Protein AF-A0A957BPJ7-F1 (afdb_monomer_lite)

pLDDT: mean 78.03, std 13.87, range [43.34, 95.5]

Radius of gyration: 32.72 Å; chains: 1; bounding box: 69×34×89 Å

Secondary structure (DSSP, 8-state):
----HHHHHHHHHHHHHH-HHHH-HHHH-PPPPPP-PPPSS-HHHHHHHHHHHH-SS-----SS---HHHHHHHHHHHHHHHHTTSEEEEEEEEE--SS--EEEEEEPTTT-

Structure (mmCIF, N/CA/C/O backbone):
data_AF-A0A957BPJ7-F1
#
_entry.id   AF-A0A957BPJ7-F1
#
loop_
_atom_site.group_PDB
_atom_site.id
_atom_site.type_symbol
_atom_site.label_atom_id
_atom_site.label_alt_id
_atom_site.label_comp_id
_atom_site.label_asym_id
_atom_site.label_entity_id
_atom_site.label_seq_id
_atom_site.pdbx_PDB_ins_code
_atom_site.Cartn_x
_atom_site.Cartn_y
_atom_site.Cartn_z
_atom_site.occupancy
_atom_site.B_iso_or_equiv
_atom_site.auth_seq_id
_atom_site.auth_comp_id
_atom_site.auth_asym_id
_atom_site.auth_atom_id
_atom_site.pdbx_PDB_model_num
ATOM 1 N N . MET A 1 1 ? 51.482 23.066 -67.847 1.00 43.34 1 MET A N 1
ATOM 2 C CA . MET A 1 1 ? 52.087 22.911 -66.509 1.00 43.34 1 MET A CA 1
ATOM 3 C C . MET A 1 1 ? 51.287 21.853 -65.779 1.00 43.34 1 MET A C 1
ATOM 5 O O . MET A 1 1 ? 50.147 22.103 -65.417 1.00 43.34 1 MET A O 1
ATOM 9 N N . SER A 1 2 ? 51.842 20.646 -65.725 1.00 53.81 2 SER A N 1
ATOM 10 C CA . SER A 1 2 ? 51.313 19.471 -65.033 1.00 53.81 2 SER A CA 1
ATOM 11 C C . SER A 1 2 ? 51.340 19.725 -63.530 1.00 53.81 2 SER A C 1
ATOM 13 O O . SER A 1 2 ? 52.423 19.799 -62.950 1.00 53.81 2 SER A O 1
ATOM 15 N N . PHE A 1 3 ? 50.168 19.918 -62.927 1.00 51.47 3 PHE A N 1
ATOM 16 C CA . P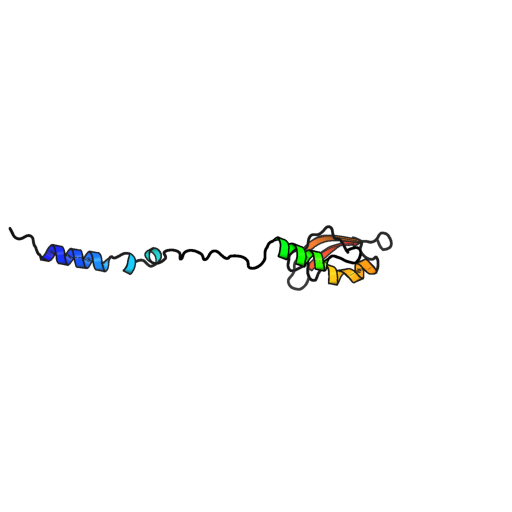HE A 1 3 ? 50.054 19.922 -61.475 1.00 51.47 3 PHE A CA 1
ATOM 17 C C . PHE A 1 3 ? 50.381 18.520 -60.954 1.00 51.47 3 PHE A C 1
ATOM 19 O O . PHE A 1 3 ? 50.047 17.508 -61.565 1.00 51.47 3 PHE A O 1
ATOM 26 N N . ASP A 1 4 ? 51.161 18.519 -59.887 1.00 56.78 4 ASP A N 1
ATOM 27 C CA . ASP A 1 4 ? 51.860 17.396 -59.294 1.00 56.78 4 ASP A CA 1
ATOM 28 C C . ASP A 1 4 ? 50.888 16.306 -58.810 1.00 56.78 4 ASP A C 1
ATOM 30 O O . ASP A 1 4 ? 50.250 16.439 -57.769 1.00 56.78 4 ASP A O 1
ATOM 34 N N . SER A 1 5 ? 50.797 15.213 -59.576 1.00 58.94 5 SER A N 1
ATOM 35 C CA . SER A 1 5 ? 50.012 14.005 -59.267 1.00 58.94 5 SER A CA 1
ATOM 36 C C . SER A 1 5 ? 50.341 13.398 -57.897 1.00 58.94 5 SER A C 1
ATOM 38 O O . SER A 1 5 ? 49.549 12.612 -57.384 1.00 58.94 5 SER A O 1
ATOM 40 N N . GLY A 1 6 ? 51.493 13.731 -57.303 1.00 58.12 6 GLY A N 1
ATOM 41 C CA . GLY A 1 6 ? 51.880 13.255 -55.977 1.00 58.12 6 GLY A CA 1
ATOM 42 C C . GLY A 1 6 ? 51.239 14.022 -54.815 1.00 58.12 6 GLY A C 1
ATOM 43 O O . GLY A 1 6 ? 51.289 13.539 -53.681 1.00 58.12 6 GLY A O 1
ATOM 44 N N . TYR A 1 7 ? 50.651 15.202 -55.054 1.00 58.06 7 TYR A N 1
ATOM 45 C CA . TYR A 1 7 ? 49.934 15.950 -54.013 1.00 58.06 7 TYR A CA 1
ATOM 46 C C . TYR A 1 7 ? 48.549 15.361 -53.753 1.00 58.06 7 TYR A C 1
ATOM 48 O O . TYR A 1 7 ? 48.215 15.140 -52.591 1.00 58.06 7 TYR A O 1
ATOM 56 N N . ASP A 1 8 ? 47.795 15.038 -54.803 1.00 62.06 8 ASP A N 1
ATOM 57 C CA . ASP A 1 8 ? 46.446 14.470 -54.672 1.00 62.06 8 ASP A CA 1
ATOM 58 C C . ASP A 1 8 ? 46.484 13.103 -53.973 1.00 62.06 8 ASP A C 1
ATOM 60 O O . ASP A 1 8 ? 45.778 12.887 -52.994 1.00 62.06 8 ASP A O 1
ATOM 64 N N . GLU A 1 9 ? 47.423 12.229 -54.348 1.00 64.56 9 GLU A N 1
ATOM 65 C CA . GLU A 1 9 ? 47.586 10.904 -53.728 1.00 64.56 9 GLU A CA 1
ATOM 66 C C . GLU A 1 9 ? 47.922 10.983 -52.225 1.00 64.56 9 GLU A C 1
ATOM 68 O O . GLU A 1 9 ? 47.482 10.164 -51.411 1.00 64.56 9 GLU A O 1
ATOM 73 N N . ARG A 1 10 ? 48.699 12.002 -51.829 1.00 67.25 10 ARG A N 1
ATOM 74 C CA . ARG A 1 10 ? 49.071 12.236 -50.428 1.00 67.25 10 ARG A CA 1
ATOM 75 C C . ARG A 1 10 ? 47.891 12.771 -49.617 1.00 67.25 10 ARG A C 1
ATOM 77 O O . ARG A 1 10 ? 47.775 12.426 -48.441 1.00 67.25 10 ARG A O 1
ATOM 84 N N . TYR A 1 11 ? 47.029 13.581 -50.229 1.00 70.62 11 TYR A N 1
ATOM 85 C CA . TYR A 1 11 ? 45.798 14.068 -49.609 1.00 70.62 11 TYR A CA 1
ATOM 86 C C . TYR A 1 11 ? 44.737 12.965 -49.506 1.00 70.62 11 TYR A C 1
ATOM 88 O O . TYR A 1 11 ? 44.162 12.802 -48.432 1.00 70.62 11 TYR A O 1
ATOM 96 N N . ASP A 1 12 ? 44.582 12.123 -50.527 1.00 75.94 12 ASP A N 1
ATOM 97 C CA . ASP A 1 12 ? 43.664 10.974 -50.517 1.00 75.94 12 ASP A CA 1
ATOM 98 C C . ASP A 1 12 ? 44.018 9.955 -49.421 1.00 75.94 12 ASP A C 1
ATOM 100 O O . ASP A 1 12 ? 43.158 9.449 -48.683 1.00 75.94 12 ASP A O 1
ATOM 104 N N . ALA A 1 13 ? 45.315 9.677 -49.257 1.00 76.88 13 ALA A N 1
ATOM 105 C CA . ALA A 1 13 ? 45.806 8.832 -48.173 1.00 76.88 13 ALA A CA 1
ATOM 106 C C . ALA A 1 13 ? 45.523 9.453 -46.794 1.00 76.88 13 ALA A C 1
ATOM 108 O O . ALA A 1 13 ? 45.187 8.737 -45.844 1.00 76.88 13 ALA A O 1
ATOM 109 N N . TYR A 1 14 ? 45.620 10.781 -46.683 1.00 77.88 14 TYR A N 1
ATOM 110 C CA . TYR A 1 14 ? 45.351 11.512 -45.447 1.00 77.88 14 TYR A CA 1
ATOM 111 C C . TYR A 1 14 ? 43.858 11.505 -45.092 1.00 77.88 14 TYR A C 1
ATOM 113 O O . TYR A 1 14 ? 43.505 11.205 -43.950 1.00 77.88 14 TYR A O 1
ATOM 121 N N . GLU A 1 15 ? 42.975 11.745 -46.063 1.00 78.25 15 GLU A N 1
ATOM 122 C CA . GLU A 1 15 ? 41.520 11.660 -45.883 1.00 78.25 15 GLU A CA 1
ATOM 123 C C . GLU A 1 15 ? 41.091 10.261 -45.434 1.00 78.25 15 GLU A C 1
ATOM 125 O O . GLU A 1 15 ? 40.293 10.107 -44.507 1.00 78.25 15 GLU A O 1
ATOM 130 N N . THR A 1 16 ? 41.685 9.222 -46.025 1.00 78.75 16 THR A N 1
ATOM 131 C CA . THR A 1 16 ? 41.375 7.834 -45.669 1.00 78.75 16 THR A CA 1
ATOM 132 C C . THR A 1 16 ? 41.849 7.473 -44.258 1.00 78.75 16 THR A C 1
ATOM 134 O O . THR A 1 16 ? 41.151 6.746 -43.542 1.00 78.75 16 THR A O 1
ATOM 137 N N . ALA A 1 17 ? 43.028 7.956 -43.853 1.00 78.06 17 ALA A N 1
ATOM 138 C CA . ALA A 1 17 ? 43.615 7.677 -42.542 1.00 78.06 17 ALA A CA 1
ATOM 139 C C . ALA A 1 17 ? 42.878 8.393 -41.400 1.00 78.06 17 ALA A C 1
ATOM 141 O O . ALA A 1 17 ? 42.765 7.841 -40.303 1.00 78.06 17 ALA A O 1
ATOM 142 N N . PHE A 1 18 ? 42.358 9.596 -41.659 1.00 77.12 18 PHE A N 1
ATOM 143 C CA . PHE A 1 18 ? 41.689 10.430 -40.661 1.00 77.12 18 PHE A CA 1
ATOM 144 C C . PHE A 1 18 ? 40.163 10.448 -40.770 1.00 77.12 18 PHE A C 1
A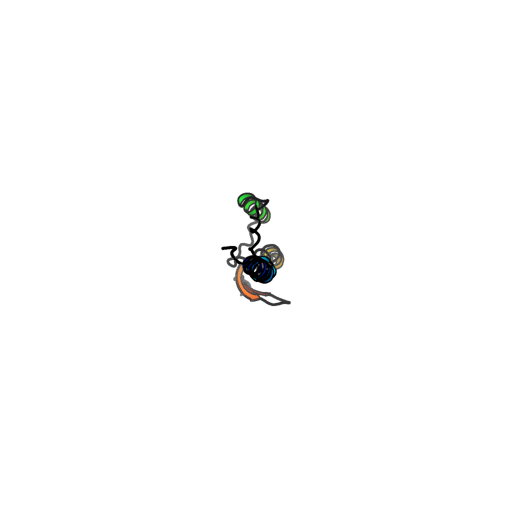TOM 146 O O . PHE A 1 18 ? 39.525 11.211 -40.047 1.00 77.12 18 PHE A O 1
ATOM 153 N N . ASP A 1 19 ? 39.570 9.567 -41.581 1.00 79.44 19 ASP A N 1
ATOM 154 C CA . ASP A 1 19 ? 38.122 9.361 -41.656 1.00 79.44 19 ASP A CA 1
ATOM 155 C C . ASP A 1 19 ? 37.524 9.188 -40.238 1.00 79.44 19 ASP A C 1
ATOM 157 O O . ASP A 1 19 ? 37.767 8.164 -39.577 1.00 79.44 19 ASP A O 1
ATOM 161 N N . PRO A 1 20 ? 36.722 10.157 -39.744 1.00 73.62 20 PRO A N 1
ATOM 162 C CA . PRO A 1 20 ? 36.135 10.112 -38.406 1.00 73.62 20 PRO A CA 1
ATOM 163 C C . PRO A 1 20 ? 35.250 8.882 -38.195 1.00 73.62 20 PRO A C 1
ATOM 165 O O . PRO A 1 20 ? 35.105 8.396 -37.073 1.00 73.62 20 PRO A O 1
ATOM 168 N N . MET A 1 21 ? 34.691 8.319 -39.272 1.00 69.56 21 MET A N 1
ATOM 169 C CA . MET A 1 21 ? 33.907 7.091 -39.213 1.00 69.56 21 MET A CA 1
ATOM 170 C C . MET A 1 21 ? 34.780 5.866 -38.895 1.00 69.56 21 MET A C 1
ATOM 172 O O . MET A 1 21 ? 34.276 4.895 -38.325 1.00 69.56 21 MET A O 1
ATOM 176 N N . LYS A 1 22 ? 36.087 5.903 -39.194 1.00 71.00 22 LYS A N 1
ATOM 177 C CA . LYS A 1 22 ? 37.066 4.835 -38.924 1.00 71.00 22 LYS A CA 1
ATOM 178 C C . LYS A 1 22 ? 37.938 5.088 -37.694 1.00 71.00 22 LYS A C 1
ATOM 180 O O . LYS A 1 22 ? 38.388 4.116 -37.095 1.00 71.00 22 LYS A O 1
ATOM 185 N N . THR A 1 23 ? 38.140 6.320 -37.258 1.00 71.50 23 THR A N 1
ATOM 186 C CA . THR A 1 23 ? 39.038 6.612 -36.126 1.00 71.50 23 THR A CA 1
ATOM 187 C C . THR A 1 23 ? 38.289 6.890 -34.825 1.00 71.50 23 THR A C 1
ATOM 189 O O . THR A 1 23 ? 38.740 6.473 -33.757 1.00 71.50 23 THR A O 1
ATOM 192 N N . ASP A 1 24 ? 37.104 7.503 -34.893 1.00 75.06 24 ASP A N 1
ATOM 193 C CA . ASP A 1 24 ? 36.381 7.946 -33.707 1.00 75.06 24 ASP A CA 1
ATOM 194 C C . ASP A 1 24 ? 35.238 6.993 -33.312 1.00 75.06 24 ASP A C 1
ATOM 196 O O . ASP A 1 24 ? 34.224 6.807 -33.995 1.00 75.06 24 ASP A O 1
ATOM 200 N N . ARG A 1 25 ? 35.381 6.391 -32.126 1.00 68.38 25 ARG A N 1
ATOM 201 C CA . ARG A 1 25 ? 34.349 5.548 -31.510 1.00 68.38 25 ARG A CA 1
ATOM 202 C C . ARG A 1 25 ? 33.074 6.349 -31.217 1.00 68.38 25 ARG A C 1
ATOM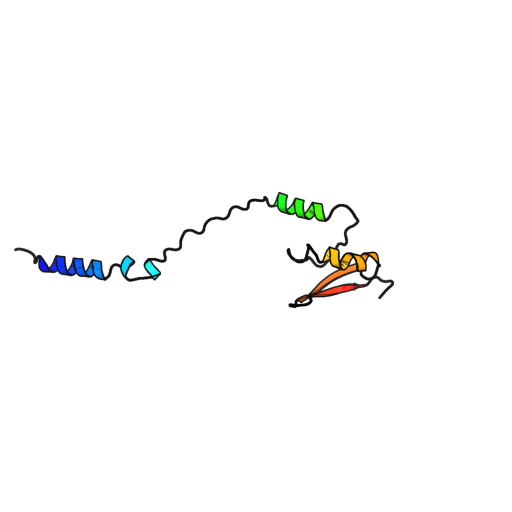 204 O O . ARG A 1 25 ? 31.994 5.757 -31.243 1.00 68.38 25 ARG A O 1
ATOM 211 N N . GLN A 1 26 ? 33.165 7.645 -30.914 1.00 69.62 26 GLN A N 1
ATOM 212 C CA . GLN A 1 26 ? 32.002 8.493 -30.643 1.00 69.62 26 GLN A CA 1
ATOM 213 C C . GLN A 1 26 ? 31.232 8.827 -31.926 1.00 69.62 26 GLN A C 1
ATOM 215 O O . GLN A 1 26 ? 30.011 8.668 -31.931 1.00 69.62 26 GLN A O 1
ATOM 220 N N . ALA A 1 27 ? 31.917 9.145 -33.030 1.00 67.75 27 ALA A N 1
ATOM 221 C CA . ALA A 1 27 ? 31.306 9.337 -34.351 1.00 67.75 27 ALA A CA 1
ATOM 222 C C . ALA A 1 27 ? 30.491 8.117 -34.826 1.00 67.75 27 ALA A C 1
ATOM 224 O O . ALA A 1 27 ? 29.407 8.262 -35.400 1.00 67.75 27 ALA A O 1
ATOM 225 N N . ARG A 1 28 ? 30.953 6.894 -34.520 1.00 69.88 28 ARG A N 1
ATOM 226 C CA . ARG A 1 28 ? 30.207 5.648 -34.799 1.00 69.88 28 ARG A CA 1
ATOM 227 C C . ARG A 1 28 ? 29.021 5.417 -33.867 1.00 69.88 28 ARG A C 1
ATOM 229 O O . ARG A 1 28 ? 28.101 4.672 -34.204 1.00 69.88 28 ARG A O 1
ATOM 236 N N . ARG A 1 29 ? 29.003 6.039 -32.687 1.00 69.69 29 ARG A N 1
ATOM 237 C CA . ARG A 1 29 ? 27.888 5.954 -31.734 1.00 69.69 29 ARG A CA 1
ATOM 238 C C . ARG A 1 29 ? 26.798 6.960 -32.100 1.00 69.69 29 ARG A C 1
ATOM 240 O O . ARG A 1 29 ? 26.334 7.719 -31.253 1.00 69.69 29 ARG A O 1
ATOM 247 N N . LYS A 1 30 ? 26.291 6.910 -33.336 1.00 65.88 30 LYS A N 1
ATOM 248 C CA . LYS A 1 30 ? 24.954 7.457 -33.596 1.00 65.88 30 LYS A CA 1
ATOM 249 C C . LYS A 1 30 ? 23.971 6.640 -32.762 1.00 65.88 30 LYS A C 1
ATOM 251 O O . LYS A 1 30 ? 23.876 5.420 -32.904 1.00 65.88 30 LYS A O 1
ATOM 256 N N . ARG A 1 31 ? 23.300 7.303 -31.814 1.00 63.41 31 ARG A N 1
ATOM 257 C CA . ARG A 1 31 ? 22.277 6.683 -30.963 1.00 63.41 31 ARG A CA 1
ATOM 258 C C . ARG A 1 31 ? 21.273 5.979 -31.871 1.00 63.41 31 ARG A C 1
ATOM 260 O O . ARG A 1 31 ? 20.609 6.637 -32.668 1.00 63.41 31 ARG A O 1
ATOM 267 N N . LYS A 1 32 ? 21.166 4.650 -31.752 1.00 68.75 32 LYS A N 1
ATOM 268 C CA . LYS A 1 32 ? 20.087 3.902 -32.404 1.00 68.75 32 LYS A CA 1
ATOM 269 C C . LYS A 1 32 ? 18.759 4.560 -32.005 1.00 68.75 32 LYS A C 1
ATOM 271 O O . LYS A 1 32 ? 18.599 4.874 -30.818 1.00 68.75 32 LYS A O 1
ATOM 276 N N . PRO A 1 33 ? 17.835 4.800 -32.948 1.00 73.75 33 PRO A N 1
ATOM 277 C CA . PRO A 1 33 ? 16.523 5.325 -32.603 1.00 73.75 33 PRO A CA 1
ATOM 278 C C . PRO A 1 33 ? 15.898 4.402 -31.553 1.00 73.75 33 PRO A C 1
ATOM 280 O O . PRO A 1 33 ? 15.883 3.180 -31.715 1.00 73.75 33 PRO A O 1
ATOM 283 N N . ARG A 1 34 ? 15.465 4.977 -30.425 1.00 73.19 34 ARG A N 1
ATOM 284 C CA . ARG A 1 34 ? 14.839 4.196 -29.352 1.00 73.19 34 ARG A CA 1
ATOM 285 C C . ARG A 1 34 ? 13.553 3.601 -29.916 1.00 73.19 34 ARG A C 1
ATOM 287 O O . ARG A 1 34 ? 12.715 4.339 -30.432 1.00 73.19 34 ARG A O 1
ATOM 294 N N . VAL A 1 35 ? 13.410 2.282 -29.817 1.00 80.50 35 VAL A N 1
ATOM 295 C CA . VAL A 1 35 ? 12.165 1.596 -30.172 1.00 80.50 35 VAL A CA 1
ATOM 296 C C . VAL A 1 35 ? 11.061 2.172 -29.289 1.00 80.50 35 VAL A C 1
ATOM 298 O O . VAL A 1 35 ? 11.166 2.145 -28.062 1.00 80.50 35 VAL A O 1
ATOM 301 N N . LYS A 1 36 ? 10.028 2.747 -29.909 1.00 80.25 36 LYS A N 1
ATOM 302 C CA . LYS A 1 36 ? 8.848 3.229 -29.191 1.00 80.25 36 LYS A CA 1
ATOM 303 C C . LYS A 1 36 ? 8.060 2.002 -28.736 1.00 80.25 36 LYS A C 1
ATOM 305 O O . LYS A 1 36 ? 7.459 1.322 -29.560 1.00 80.25 36 LYS A O 1
ATOM 310 N N . HIS A 1 37 ? 8.114 1.695 -27.444 1.00 81.44 37 HIS A N 1
ATOM 311 C CA . HIS A 1 37 ? 7.303 0.632 -26.862 1.00 81.44 37 HIS A CA 1
ATOM 312 C C . HIS A 1 37 ? 5.827 1.028 -26.937 1.00 81.44 37 HIS A C 1
ATOM 314 O O . HIS A 1 37 ? 5.451 2.081 -26.421 1.00 81.44 37 HIS A O 1
ATOM 320 N N . GLN A 1 38 ? 5.006 0.186 -27.562 1.00 81.56 38 GLN A N 1
ATOM 321 C CA . GLN A 1 38 ? 3.556 0.299 -27.472 1.00 81.56 38 GLN A CA 1
ATOM 322 C C . GLN A 1 38 ? 3.048 -0.692 -26.419 1.00 81.56 38 GLN A C 1
ATOM 324 O O . GLN A 1 38 ? 3.327 -1.889 -26.536 1.00 81.56 38 GLN A O 1
ATOM 329 N N . PRO A 1 39 ? 2.366 -0.219 -25.362 1.00 78.94 39 PRO A N 1
ATOM 330 C CA . PRO A 1 39 ? 1.828 -1.098 -24.335 1.00 78.94 39 PRO A CA 1
ATOM 331 C C . PRO A 1 39 ? 0.750 -2.016 -24.922 1.00 78.94 39 PRO A C 1
ATOM 333 O O . PRO A 1 39 ? -0.082 -1.588 -25.714 1.00 78.94 39 PRO A O 1
ATOM 336 N N . LYS A 1 40 ? 0.772 -3.292 -24.519 1.00 80.94 40 LYS A N 1
ATOM 337 C CA . LYS A 1 40 ? -0.186 -4.314 -24.981 1.00 80.94 40 LYS A CA 1
ATOM 338 C C . LYS A 1 40 ? -1.568 -4.202 -2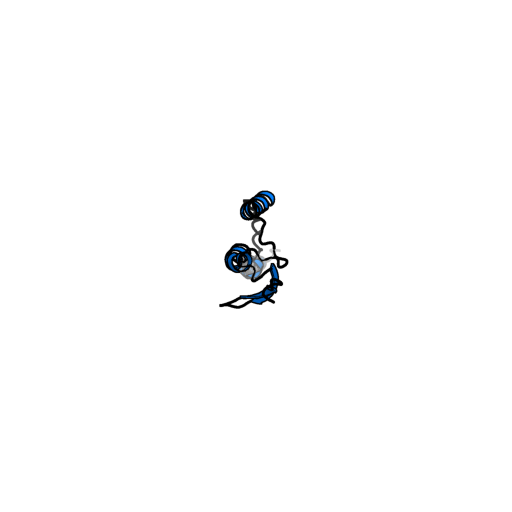4.331 1.00 80.94 40 LYS A C 1
ATOM 340 O O . LYS A 1 40 ? -2.510 -4.791 -24.841 1.00 80.94 40 LYS A O 1
ATOM 345 N N . LYS A 1 41 ? -1.664 -3.512 -23.192 1.00 80.75 41 LYS A N 1
ATOM 346 C CA . LYS A 1 41 ? -2.903 -3.313 -22.433 1.00 80.75 41 LYS A CA 1
ATOM 347 C C . LYS A 1 41 ? -3.253 -1.834 -22.431 1.00 80.75 41 LYS A C 1
ATOM 349 O O . LYS A 1 41 ? -2.357 -1.001 -22.259 1.00 80.75 41 LYS A O 1
ATOM 354 N N . SER A 1 42 ? -4.531 -1.524 -22.624 1.00 82.88 42 SER A N 1
ATOM 355 C CA . SER A 1 42 ? -5.025 -0.161 -22.441 1.00 82.88 42 SER A CA 1
ATOM 356 C C . SER A 1 42 ? -5.004 0.207 -20.955 1.00 82.88 42 SER A C 1
ATOM 358 O O . SER A 1 42 ? -5.010 -0.660 -20.080 1.00 82.88 42 SER A O 1
ATOM 360 N N . HIS A 1 43 ? -4.965 1.505 -20.663 1.00 72.69 43 HIS A N 1
ATOM 361 C CA . HIS A 1 43 ? -5.050 2.005 -19.291 1.00 72.69 43 HIS A CA 1
ATOM 362 C C . HIS A 1 43 ? -6.347 1.543 -18.602 1.00 72.69 43 HIS A C 1
ATOM 364 O O . HIS A 1 43 ? -6.321 1.143 -17.446 1.00 72.69 43 HIS A O 1
ATOM 370 N N . GLU A 1 44 ? -7.455 1.509 -19.343 1.00 74.50 44 GLU A N 1
ATOM 371 C CA . GLU A 1 44 ? -8.755 1.005 -18.880 1.00 74.50 44 GLU A CA 1
ATOM 372 C C . GLU A 1 44 ? -8.698 -0.470 -18.488 1.00 74.50 44 GLU A C 1
ATOM 374 O O . GLU A 1 44 ? -9.085 -0.809 -17.378 1.00 74.50 44 GLU A O 1
ATOM 379 N N . GLN A 1 45 ? -8.092 -1.327 -19.315 1.00 75.38 45 GLN A N 1
ATOM 380 C CA . GLN A 1 45 ? -7.915 -2.743 -18.975 1.00 75.38 45 GLN A CA 1
ATOM 381 C C . GLN A 1 45 ? -7.048 -2.941 -17.728 1.00 75.38 45 GLN A C 1
ATOM 383 O O . GLN A 1 45 ? -7.222 -3.915 -17.002 1.00 75.38 45 GLN A O 1
ATOM 388 N N . ILE A 1 46 ? -6.081 -2.055 -17.474 1.00 72.25 46 ILE A N 1
ATOM 389 C CA . ILE A 1 46 ? -5.277 -2.106 -16.247 1.00 72.25 46 ILE A CA 1
ATOM 390 C C . ILE A 1 46 ? -6.149 -1.745 -15.039 1.00 72.25 46 ILE A C 1
ATOM 392 O O . ILE A 1 46 ? -6.098 -2.455 -14.041 1.00 72.25 46 ILE A O 1
ATOM 396 N N . MET A 1 47 ? -6.975 -0.703 -15.150 1.00 67.50 47 MET A N 1
ATOM 397 C CA . MET A 1 47 ? -7.895 -0.289 -14.087 1.00 67.50 47 MET A CA 1
ATOM 398 C C . MET A 1 47 ? -8.970 -1.344 -13.799 1.00 67.50 47 MET A C 1
ATOM 400 O O . MET A 1 47 ? -9.222 -1.628 -12.636 1.00 67.50 47 MET A O 1
ATOM 404 N N . GLU A 1 48 ? -9.551 -1.975 -14.821 1.00 69.31 48 GLU A N 1
ATOM 405 C CA . GLU A 1 48 ? -10.542 -3.050 -14.656 1.00 69.31 48 GLU A CA 1
ATOM 406 C C . GLU A 1 48 ? -9.958 -4.264 -13.923 1.00 69.31 48 GLU A C 1
ATOM 408 O O . GLU A 1 48 ? -10.568 -4.766 -12.987 1.00 69.31 48 GLU A O 1
ATOM 413 N N . ASN A 1 49 ? -8.735 -4.689 -14.268 1.00 62.25 49 ASN A N 1
ATOM 414 C CA . ASN A 1 49 ? -8.072 -5.790 -13.556 1.00 62.25 49 ASN A CA 1
ATOM 415 C C . ASN A 1 49 ? -7.791 -5.456 -12.079 1.00 62.25 49 ASN A C 1
ATOM 417 O O . ASN A 1 49 ? -7.754 -6.359 -11.251 1.00 62.25 49 ASN A O 1
ATOM 421 N N . ILE A 1 50 ? -7.568 -4.181 -11.751 1.00 60.88 50 ILE A N 1
ATOM 422 C CA . ILE A 1 50 ? -7.379 -3.722 -10.368 1.00 60.88 50 ILE A CA 1
ATOM 423 C C . ILE A 1 50 ? -8.736 -3.656 -9.649 1.00 60.88 50 ILE A C 1
ATOM 425 O O . ILE A 1 50 ? -8.855 -4.099 -8.509 1.00 60.88 50 ILE A O 1
ATOM 429 N N . ALA A 1 51 ? -9.787 -3.184 -10.320 1.00 57.47 51 ALA A N 1
ATOM 430 C CA . ALA A 1 51 ? -11.131 -3.083 -9.757 1.00 57.47 51 ALA A CA 1
ATOM 431 C C . ALA A 1 51 ? -11.762 -4.457 -9.461 1.00 57.47 51 ALA A C 1
ATOM 433 O O . ALA A 1 51 ? -12.364 -4.630 -8.403 1.00 57.47 51 ALA A O 1
ATOM 434 N N . 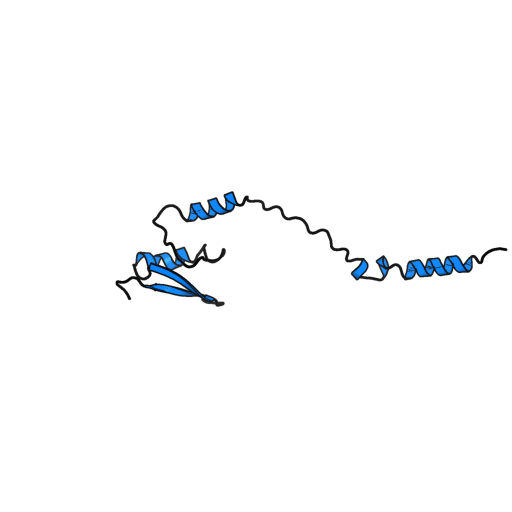ASP A 1 52 ? -11.564 -5.453 -10.330 1.00 54.53 52 ASP A N 1
ATOM 435 C CA . ASP A 1 52 ? -12.078 -6.817 -10.119 1.00 54.53 52 ASP A CA 1
ATOM 436 C C . ASP A 1 52 ? -11.458 -7.501 -8.891 1.00 54.53 52 ASP A C 1
ATOM 438 O O . ASP A 1 52 ? -12.090 -8.347 -8.263 1.00 54.53 52 ASP A O 1
ATOM 442 N N . THR A 1 53 ? -10.243 -7.115 -8.485 1.00 54.47 53 THR A N 1
ATOM 443 C CA . THR A 1 53 ? -9.657 -7.612 -7.226 1.00 54.47 53 THR A CA 1
ATOM 444 C C . THR A 1 53 ? -10.272 -6.992 -5.968 1.00 54.47 53 THR A C 1
ATOM 446 O O . THR A 1 53 ? -10.126 -7.556 -4.887 1.00 54.47 53 THR A O 1
ATOM 449 N N . GLN A 1 54 ? -10.968 -5.859 -6.094 1.00 53.31 54 GLN A N 1
ATOM 450 C CA . GLN A 1 54 ? -11.481 -5.057 -4.976 1.00 53.31 54 GLN A CA 1
ATOM 451 C C . GLN A 1 54 ? -12.990 -5.246 -4.725 1.00 53.31 54 GLN A C 1
ATOM 453 O O . GLN A 1 54 ? -13.496 -4.876 -3.667 1.00 53.31 54 GLN A O 1
ATOM 458 N N . GLY A 1 55 ? -13.743 -5.804 -5.675 1.00 43.94 55 GLY A N 1
ATOM 459 C CA . GLY A 1 55 ? -15.205 -5.820 -5.616 1.00 43.94 55 GLY A CA 1
ATOM 460 C C . GLY A 1 55 ? -15.810 -7.135 -5.131 1.00 43.94 55 GLY A C 1
ATOM 461 O O . GLY A 1 55 ? -16.131 -7.964 -5.972 1.00 43.94 55 GLY A O 1
ATOM 462 N N . LEU A 1 56 ? -16.056 -7.295 -3.819 1.00 44.66 56 LEU A N 1
ATOM 463 C CA . LEU A 1 56 ? -17.323 -7.897 -3.336 1.00 44.66 56 LEU A CA 1
ATOM 464 C C . LEU A 1 56 ? -17.580 -7.842 -1.817 1.00 44.66 56 LEU A C 1
ATOM 466 O O . LEU A 1 56 ? -18.688 -8.157 -1.391 1.00 44.66 56 LEU A O 1
ATOM 470 N N . GLU A 1 57 ? -16.622 -7.460 -0.979 1.00 48.03 57 GLU A N 1
ATOM 471 C CA . GLU A 1 57 ? -16.796 -7.505 0.478 1.00 48.03 57 GLU A CA 1
ATOM 472 C C . GLU A 1 57 ? -16.230 -6.217 1.059 1.00 48.03 57 GLU A C 1
ATOM 474 O O . GLU A 1 57 ? -15.066 -5.939 0.793 1.00 48.03 57 GLU A O 1
ATOM 479 N N . GLY A 1 58 ? -17.064 -5.423 1.751 1.00 55.72 58 GLY A N 1
ATOM 480 C CA . GLY A 1 58 ? -16.773 -4.060 2.230 1.00 55.72 58 GLY A CA 1
ATOM 481 C C . GLY A 1 58 ? -15.291 -3.847 2.523 1.00 55.72 58 GLY A C 1
ATOM 482 O O . GLY A 1 58 ? -14.801 -4.293 3.559 1.00 55.72 58 GLY A O 1
ATOM 483 N N . GLY A 1 59 ? -14.596 -3.277 1.534 1.00 66.38 59 GLY A N 1
ATOM 484 C CA . GLY A 1 59 ? -13.157 -3.430 1.376 1.00 66.38 59 GLY A CA 1
ATOM 485 C C . GLY A 1 59 ? -12.410 -2.974 2.615 1.00 66.38 59 GLY A C 1
ATOM 486 O O . GLY A 1 59 ? -12.788 -1.993 3.255 1.00 66.38 59 GLY A O 1
ATOM 487 N N . PHE A 1 60 ? -11.330 -3.677 2.950 1.00 78.50 60 PHE A N 1
ATOM 488 C CA . PHE A 1 60 ? -10.348 -3.164 3.896 1.00 78.50 60 PHE A CA 1
ATOM 489 C C . PHE A 1 60 ? -9.629 -1.978 3.235 1.00 78.50 60 PHE A C 1
ATOM 491 O O . PHE A 1 60 ? -8.549 -2.121 2.664 1.00 78.50 60 PHE A O 1
ATOM 498 N N . GLU A 1 61 ? -10.299 -0.828 3.230 1.00 83.38 61 GLU A N 1
ATOM 499 C CA . GLU A 1 61 ? -9.812 0.416 2.654 1.00 83.38 61 GLU A CA 1
ATOM 500 C C . GLU A 1 61 ? -8.809 1.049 3.611 1.00 83.38 61 GLU A C 1
ATOM 502 O O . GLU A 1 61 ? -9.102 1.274 4.786 1.00 83.38 61 GLU A O 1
ATOM 507 N N . THR A 1 62 ? -7.612 1.335 3.100 1.00 88.44 62 THR A N 1
ATOM 508 C CA . THR A 1 62 ? -6.539 1.934 3.890 1.00 88.44 62 THR A CA 1
ATOM 509 C C . THR A 1 62 ? -6.165 3.319 3.377 1.00 88.44 62 THR A C 1
ATOM 511 O O . THR A 1 62 ? -6.053 3.523 2.169 1.00 88.44 62 THR A O 1
ATOM 514 N N . THR A 1 63 ? -5.880 4.260 4.281 1.00 92.69 63 THR A N 1
ATOM 515 C CA . THR A 1 63 ? -5.389 5.611 3.948 1.00 92.69 63 THR A CA 1
ATOM 516 C C . THR A 1 63 ? -4.041 5.560 3.224 1.00 92.69 63 THR A C 1
ATOM 518 O O . THR A 1 63 ? -3.753 6.363 2.333 1.00 92.69 63 THR A O 1
ATOM 521 N N . TYR A 1 64 ? -3.179 4.620 3.607 1.00 91.81 64 TYR A N 1
ATOM 522 C CA . TYR A 1 64 ? -1.927 4.368 2.915 1.00 91.81 64 TYR A CA 1
ATOM 523 C C . TYR A 1 64 ? -2.200 3.754 1.542 1.00 91.81 64 TYR A C 1
ATOM 525 O O . TYR A 1 64 ? -2.812 2.694 1.450 1.00 91.81 64 TYR A O 1
ATOM 533 N N . VAL A 1 65 ? -1.683 4.389 0.488 1.00 89.69 65 VAL A N 1
ATOM 534 C CA . VAL A 1 65 ? -1.746 3.862 -0.879 1.00 89.69 65 VAL A CA 1
ATOM 535 C C . VAL A 1 65 ? -0.512 2.988 -1.133 1.00 89.69 65 VAL A C 1
ATOM 537 O O . VAL A 1 65 ? 0.601 3.525 -1.232 1.00 89.69 65 VAL A O 1
ATOM 540 N N . PRO A 1 66 ? -0.665 1.654 -1.217 1.00 86.38 66 PRO A N 1
ATOM 541 C CA . PRO A 1 66 ? 0.450 0.762 -1.487 1.00 86.38 66 PRO A CA 1
ATOM 542 C C . PRO A 1 66 ? 0.976 0.933 -2.917 1.00 86.38 66 PRO A C 1
ATOM 544 O O . PRO A 1 66 ? 0.260 1.307 -3.842 1.00 86.38 66 PRO A O 1
ATOM 547 N N . GLY A 1 67 ? 2.264 0.647 -3.109 1.00 85.94 67 GLY A N 1
ATOM 548 C CA . GLY A 1 67 ? 2.842 0.559 -4.451 1.00 85.94 67 GLY A CA 1
ATOM 549 C C . GLY A 1 67 ? 2.421 -0.724 -5.178 1.00 85.94 67 GLY A C 1
ATOM 550 O O . GLY A 1 67 ? 1.959 -1.671 -4.549 1.00 85.94 67 GLY A O 1
ATOM 551 N N . LEU A 1 68 ? 2.699 -0.801 -6.484 1.00 80.19 68 LEU A N 1
ATOM 552 C CA . LEU A 1 68 ? 2.299 -1.911 -7.372 1.00 80.19 68 LEU A CA 1
ATOM 553 C C . LEU A 1 68 ? 2.601 -3.317 -6.817 1.00 80.19 68 LEU A C 1
ATOM 555 O O . LEU A 1 68 ? 1.814 -4.243 -6.968 1.00 80.19 68 LEU A O 1
ATOM 559 N N . PHE A 1 69 ? 3.769 -3.488 -6.193 1.00 82.00 69 PHE A N 1
ATOM 560 C CA . PHE A 1 69 ? 4.182 -4.776 -5.631 1.00 82.00 69 PHE A CA 1
ATOM 561 C C . PHE A 1 69 ? 3.657 -5.013 -4.218 1.00 82.00 69 PHE A C 1
ATOM 563 O O . PHE A 1 69 ? 3.680 -6.150 -3.772 1.00 82.00 69 PHE A O 1
ATOM 570 N N . GLU A 1 70 ? 3.251 -3.965 -3.500 1.00 85.75 70 GLU A N 1
ATOM 571 C CA . GLU A 1 70 ? 2.703 -4.071 -2.146 1.00 85.75 70 GLU A CA 1
ATOM 572 C C . GLU A 1 70 ? 1.204 -4.341 -2.174 1.00 85.75 70 GLU A C 1
ATOM 574 O O . GLU A 1 70 ? 0.732 -5.160 -1.397 1.00 85.75 70 GLU A O 1
ATOM 579 N N . GLU A 1 71 ? 0.470 -3.729 -3.102 1.00 82.38 71 GLU A N 1
ATOM 580 C CA . GLU A 1 71 ? -0.987 -3.844 -3.204 1.00 82.38 71 GLU A CA 1
ATOM 581 C C . GLU A 1 71 ? -1.453 -5.305 -3.274 1.00 82.38 71 GLU A C 1
ATOM 583 O O . GLU A 1 71 ? -2.380 -5.698 -2.570 1.00 82.38 71 GLU A O 1
ATOM 588 N N . GLY A 1 72 ? -0.731 -6.139 -4.030 1.00 78.56 72 GLY A N 1
ATOM 589 C CA . GLY A 1 72 ? -1.079 -7.547 -4.218 1.00 78.56 72 GLY A CA 1
ATOM 590 C C . GLY A 1 72 ? -0.949 -8.435 -2.975 1.00 78.56 72 GLY A C 1
ATOM 591 O O . GLY A 1 72 ? -1.559 -9.499 -2.949 1.00 78.56 72 GLY A O 1
ATOM 592 N N . TRP A 1 73 ? -0.177 -8.047 -1.952 1.00 86.62 73 TRP A N 1
ATOM 593 C CA . TRP A 1 73 ? -0.001 -8.872 -0.744 1.00 86.62 73 TRP A CA 1
ATOM 594 C C . TRP A 1 73 ? -0.341 -8.152 0.559 1.00 86.62 73 TRP A C 1
ATOM 596 O O . TRP A 1 73 ? -0.762 -8.815 1.508 1.00 86.62 73 TRP A O 1
ATOM 606 N N . LEU A 1 74 ? -0.194 -6.827 0.628 1.00 89.50 74 LEU A N 1
ATOM 607 C CA . LEU A 1 74 ? -0.314 -6.050 1.861 1.00 89.50 74 LEU A CA 1
ATOM 608 C C . LEU A 1 74 ? -1.705 -6.191 2.477 1.00 89.50 74 LEU A C 1
ATOM 610 O O . LEU A 1 74 ? -1.819 -6.599 3.632 1.00 89.50 74 LEU A O 1
ATOM 614 N N . LEU A 1 75 ? -2.755 -5.921 1.695 1.00 87.31 75 LEU A N 1
ATOM 615 C CA . LEU A 1 75 ? -4.136 -6.009 2.174 1.00 87.31 75 LEU A CA 1
ATOM 616 C C . LEU A 1 75 ? -4.487 -7.444 2.576 1.00 87.31 75 LEU A C 1
ATOM 618 O O . LEU A 1 75 ? -5.028 -7.657 3.656 1.00 87.31 75 LEU A O 1
ATOM 622 N N . SER A 1 76 ? -4.089 -8.438 1.772 1.00 87.81 76 SER A N 1
ATOM 623 C CA . SER A 1 76 ? -4.329 -9.855 2.087 1.00 87.81 76 SER A CA 1
ATOM 624 C C . SER A 1 76 ? -3.638 -10.307 3.380 1.00 87.81 76 SER A C 1
ATOM 626 O O . SER A 1 76 ? -4.215 -11.058 4.161 1.00 87.81 76 SER A O 1
ATOM 628 N N . SER A 1 77 ? -2.426 -9.808 3.641 1.00 90.56 77 SER A N 1
ATOM 629 C CA . SER A 1 77 ? -1.638 -10.165 4.826 1.00 90.56 77 SER A CA 1
ATOM 630 C C . SER A 1 77 ? -2.159 -9.483 6.087 1.00 90.56 77 SER A C 1
ATOM 632 O O . SER A 1 77 ? -2.003 -10.015 7.184 1.00 90.56 77 SER A O 1
ATOM 634 N N . LEU A 1 78 ? -2.760 -8.299 5.939 1.00 91.31 78 LEU A N 1
ATOM 635 C CA . LEU A 1 78 ? -3.286 -7.516 7.053 1.00 91.31 78 LEU A CA 1
ATOM 636 C C . LEU A 1 78 ? -4.766 -7.781 7.351 1.00 91.31 78 LEU A C 1
ATOM 638 O O . LEU A 1 78 ? -5.243 -7.410 8.424 1.00 91.31 78 LEU A O 1
ATOM 642 N N . ARG A 1 79 ? -5.475 -8.461 6.443 1.00 89.44 79 ARG A N 1
ATOM 643 C CA . ARG A 1 79 ? -6.917 -8.707 6.539 1.00 89.44 79 ARG A CA 1
ATOM 644 C C . ARG A 1 79 ? -7.323 -9.390 7.844 1.00 89.44 79 ARG A C 1
ATOM 646 O O . ARG A 1 79 ? -8.273 -8.958 8.479 1.00 89.44 79 ARG A O 1
ATOM 653 N N . SER A 1 80 ? -6.553 -10.373 8.308 1.00 91.50 80 SER A N 1
ATOM 654 C CA . SER A 1 80 ? -6.846 -11.080 9.562 1.00 91.50 80 SER A CA 1
ATOM 655 C C . SER A 1 80 ? -6.835 -10.169 10.795 1.00 91.50 80 SER A C 1
ATOM 657 O O . SER A 1 80 ? -7.613 -10.396 11.719 1.00 91.50 80 SER A O 1
ATOM 659 N N . PHE A 1 81 ? -5.997 -9.127 10.821 1.00 92.06 81 PHE A N 1
ATOM 660 C CA . PHE A 1 81 ? -5.977 -8.149 11.914 1.00 92.06 81 PHE A CA 1
ATOM 661 C C . PHE A 1 81 ? -7.180 -7.203 11.855 1.00 92.06 81 PHE A C 1
ATOM 663 O O . PHE A 1 81 ? -7.674 -6.782 12.901 1.00 92.06 81 PHE A O 1
ATOM 670 N N . TYR A 1 82 ? -7.647 -6.877 10.649 1.00 89.69 82 TYR A N 1
ATOM 671 C CA . TYR A 1 82 ? -8.863 -6.093 10.448 1.00 89.69 82 TYR A CA 1
ATOM 672 C C . TYR A 1 82 ? -10.107 -6.883 10.871 1.00 89.69 82 TYR A C 1
ATOM 674 O O . TYR A 1 82 ? -10.895 -6.399 11.678 1.00 89.69 82 TYR A O 1
ATOM 682 N N . ASP A 1 83 ? -10.228 -8.136 10.425 1.00 90.31 83 ASP A N 1
ATOM 683 C CA . ASP A 1 83 ? -11.368 -9.005 10.748 1.00 90.31 83 ASP A CA 1
ATOM 684 C C . ASP A 1 83 ? -11.466 -9.296 12.260 1.00 90.31 83 ASP A C 1
ATOM 686 O O . ASP A 1 83 ? -12.555 -9.456 12.807 1.00 90.31 83 ASP A O 1
ATOM 690 N N . GLN A 1 84 ? -10.327 -9.325 12.962 1.00 91.88 84 GLN A N 1
ATOM 691 C CA . GLN A 1 84 ? -10.258 -9.457 14.424 1.00 91.88 84 GLN A CA 1
ATOM 692 C C . GLN A 1 84 ? -10.486 -8.135 15.177 1.00 91.88 84 GLN A C 1
ATOM 694 O O . GLN A 1 84 ? -10.347 -8.107 16.400 1.00 91.88 84 GLN A O 1
ATOM 699 N N . ALA A 1 85 ? -10.802 -7.040 14.477 1.00 90.31 85 ALA A N 1
ATOM 700 C CA . ALA A 1 85 ? -10.945 -5.700 15.044 1.00 90.31 85 ALA A CA 1
ATOM 701 C C . ALA A 1 85 ? -9.722 -5.270 15.881 1.00 90.31 85 ALA A C 1
ATOM 703 O O . ALA A 1 85 ? -9.848 -4.661 16.941 1.00 90.31 85 ALA A O 1
ATOM 704 N N . LEU A 1 86 ? -8.510 -5.600 15.424 1.00 91.50 86 LEU A N 1
ATOM 705 C CA . LEU A 1 86 ? -7.265 -5.140 16.051 1.00 91.50 86 LEU A CA 1
ATOM 706 C C . LEU A 1 86 ? -6.813 -3.806 15.455 1.00 91.50 86 LEU A C 1
ATOM 708 O O . LEU A 1 86 ? -6.323 -2.929 16.168 1.00 91.50 86 LEU A O 1
ATOM 712 N N . ILE A 1 87 ? -7.016 -3.643 14.149 1.00 93.12 87 ILE A N 1
ATOM 713 C CA . ILE A 1 87 ? -6.705 -2.426 13.402 1.00 93.12 87 ILE A CA 1
ATOM 714 C C . ILE A 1 87 ? -7.923 -1.974 12.605 1.00 93.12 87 ILE A C 1
ATOM 716 O O . ILE A 1 87 ? -8.740 -2.791 12.192 1.00 93.12 87 ILE A O 1
ATOM 720 N N . THR A 1 88 ? -8.023 -0.670 12.375 1.00 92.00 88 THR A N 1
ATOM 721 C CA . THR A 1 88 ? -9.076 -0.062 11.549 1.00 92.00 88 THR A CA 1
ATOM 722 C C . THR A 1 88 ? -8.540 0.463 10.226 1.00 92.00 88 THR A C 1
ATOM 724 O O . THR A 1 88 ? -9.255 0.430 9.234 1.00 92.00 88 THR A O 1
ATOM 727 N N . ASP A 1 89 ? -7.285 0.914 10.200 1.00 92.31 89 ASP A N 1
ATOM 728 C CA . ASP A 1 89 ? -6.677 1.552 9.032 1.00 92.31 89 ASP A CA 1
ATOM 729 C C . ASP A 1 89 ? -5.144 1.382 9.039 1.00 92.31 89 ASP A C 1
ATOM 731 O O . ASP A 1 89 ? -4.521 1.246 10.097 1.00 92.31 89 ASP A O 1
ATOM 735 N N . VAL A 1 90 ? -4.514 1.438 7.864 1.00 93.69 90 VAL A N 1
ATOM 736 C CA . VAL A 1 90 ? -3.065 1.584 7.683 1.00 93.69 90 VAL A CA 1
ATOM 737 C C . VAL A 1 90 ? -2.780 3.015 7.237 1.00 93.69 90 VAL A C 1
ATOM 739 O O . VAL A 1 90 ? -3.129 3.417 6.134 1.00 93.69 90 VAL A O 1
ATOM 742 N N . LEU A 1 91 ? -2.089 3.789 8.073 1.00 94.88 91 LEU A N 1
ATOM 743 C CA . LEU A 1 91 ? -1.875 5.222 7.851 1.00 94.88 91 LEU A CA 1
ATOM 744 C C . LEU A 1 91 ? -0.648 5.519 6.985 1.00 94.88 91 LEU A C 1
ATOM 746 O O . LEU A 1 91 ? -0.663 6.443 6.178 1.00 94.88 91 LEU A O 1
ATOM 750 N N . ALA A 1 92 ? 0.462 4.808 7.211 1.00 94.88 92 ALA A N 1
ATOM 751 C CA . ALA A 1 92 ? 1.713 5.049 6.491 1.00 94.88 92 ALA A CA 1
ATOM 752 C C . ALA A 1 92 ? 2.717 3.901 6.642 1.00 94.88 92 ALA A C 1
ATOM 754 O O . ALA A 1 92 ? 2.775 3.244 7.682 1.00 94.88 92 ALA A O 1
ATOM 755 N N . ARG A 1 93 ? 3.612 3.748 5.660 1.00 93.88 93 ARG A N 1
ATOM 756 C CA . ARG A 1 93 ? 4.846 2.964 5.810 1.00 93.88 93 ARG A CA 1
ATOM 757 C C . ARG A 1 93 ? 5.926 3.809 6.489 1.00 93.88 93 ARG A C 1
ATOM 759 O O . ARG A 1 93 ? 6.357 4.821 5.945 1.00 93.88 93 ARG A O 1
ATOM 766 N N . VAL A 1 94 ? 6.383 3.379 7.662 1.00 94.88 94 VAL A N 1
ATOM 767 C CA . VAL A 1 94 ? 7.387 4.090 8.473 1.00 94.88 94 VAL A CA 1
ATOM 768 C C . VAL A 1 94 ? 8.801 3.755 8.012 1.00 94.88 94 VAL A C 1
ATOM 770 O O . VAL A 1 94 ? 9.647 4.638 7.888 1.00 94.88 94 VAL A O 1
ATOM 773 N N . ARG A 1 95 ? 9.074 2.472 7.750 1.00 93.94 95 ARG A N 1
ATOM 774 C CA . ARG A 1 95 ? 10.400 2.005 7.333 1.00 93.94 95 ARG A CA 1
ATOM 775 C C .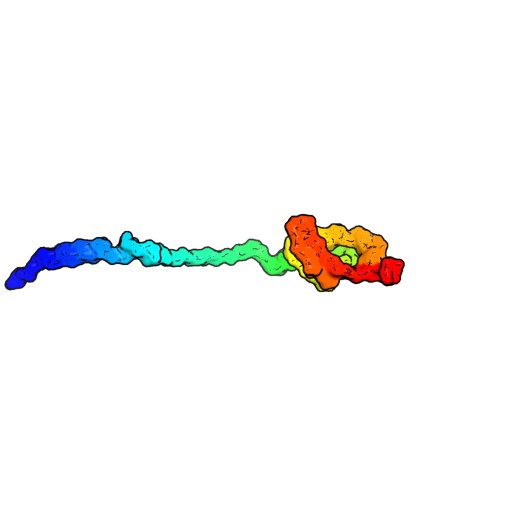 ARG A 1 95 ? 10.279 0.817 6.391 1.00 93.94 95 ARG A C 1
ATOM 777 O O . ARG A 1 95 ? 9.534 -0.113 6.674 1.00 93.94 95 ARG A O 1
ATOM 784 N N . GLY A 1 96 ? 11.021 0.855 5.287 1.00 91.56 96 GLY A N 1
ATOM 785 C CA . GLY A 1 96 ? 11.203 -0.293 4.398 1.00 91.56 96 GLY A CA 1
ATOM 786 C C . GLY A 1 96 ? 12.548 -0.965 4.660 1.00 91.56 96 GLY A C 1
ATOM 787 O O . GLY A 1 96 ? 13.544 -0.273 4.890 1.00 91.56 96 GLY A O 1
ATOM 788 N N . GLY A 1 97 ? 12.580 -2.292 4.641 1.00 90.56 97 GLY A N 1
ATOM 789 C CA . GLY A 1 97 ? 13.775 -3.087 4.910 1.00 90.56 97 GLY A CA 1
ATOM 790 C C . GLY A 1 97 ? 13.865 -4.310 4.004 1.00 90.56 97 GLY A C 1
ATOM 791 O O . GLY A 1 97 ? 12.924 -4.646 3.294 1.00 90.56 97 GLY A O 1
ATOM 792 N N . LYS A 1 98 ? 15.022 -4.981 4.020 1.00 89.50 98 LYS A N 1
ATOM 793 C CA . LYS A 1 98 ? 15.246 -6.200 3.226 1.00 89.50 98 LYS A CA 1
ATOM 794 C C . LYS A 1 98 ? 14.377 -7.367 3.704 1.00 89.50 98 LYS A C 1
ATOM 796 O O . LYS A 1 98 ? 13.935 -8.168 2.893 1.00 89.50 98 LYS A O 1
ATOM 801 N N . GLU A 1 99 ? 14.179 -7.462 5.014 1.00 93.44 99 GLU A N 1
ATOM 802 C CA . GLU A 1 99 ? 13.521 -8.606 5.658 1.00 93.44 99 GLU A CA 1
ATOM 803 C C . GLU A 1 99 ? 12.153 -8.247 6.240 1.00 93.44 99 GLU A C 1
ATOM 805 O O . GLU A 1 99 ? 11.343 -9.131 6.491 1.00 93.44 99 GLU A O 1
ATOM 810 N N . ALA A 1 100 ? 11.881 -6.956 6.443 1.00 92.06 100 ALA A N 1
ATOM 811 C CA . ALA A 1 100 ? 10.622 -6.489 6.998 1.00 92.06 100 ALA A CA 1
ATOM 812 C C . ALA A 1 100 ? 10.324 -5.049 6.583 1.00 92.06 100 ALA A C 1
ATOM 814 O O . ALA A 1 100 ? 11.224 -4.208 6.491 1.00 92.06 100 ALA A O 1
ATOM 815 N N . ASN A 1 101 ? 9.035 -4.768 6.423 1.00 92.75 101 ASN A N 1
ATOM 816 C CA . ASN A 1 101 ? 8.491 -3.423 6.334 1.00 92.75 101 ASN A CA 1
ATOM 817 C C . ASN A 1 101 ? 7.735 -3.107 7.625 1.00 92.75 101 ASN A C 1
ATOM 819 O O . ASN A 1 101 ? 7.085 -3.974 8.205 1.00 92.75 101 ASN A O 1
ATOM 823 N N . VAL A 1 102 ? 7.815 -1.856 8.068 1.00 94.94 102 VAL A N 1
ATOM 824 C CA . VAL A 1 102 ? 7.125 -1.363 9.260 1.00 94.94 102 VAL A CA 1
ATOM 825 C C . VAL A 1 102 ? 6.050 -0.383 8.825 1.00 94.94 102 VAL A C 1
ATOM 827 O O . VAL A 1 102 ? 6.356 0.647 8.214 1.00 94.94 102 VAL A O 1
ATOM 830 N N . TYR A 1 103 ? 4.806 -0.691 9.176 1.00 95.19 103 TYR A N 1
ATOM 831 C CA . TYR A 1 103 ? 3.637 0.134 8.897 1.00 95.19 103 TYR A CA 1
ATOM 832 C C . TYR A 1 103 ? 3.055 0.687 10.197 1.00 95.19 103 TYR A C 1
ATOM 834 O O . TYR A 1 103 ? 3.101 0.041 11.242 1.00 95.19 103 TYR A O 1
ATOM 842 N N . ARG A 1 104 ? 2.528 1.909 10.129 1.00 95.50 104 ARG A N 1
ATOM 843 C CA . ARG A 1 104 ? 1.779 2.547 11.209 1.00 95.50 104 ARG A CA 1
ATOM 844 C C . ARG A 1 104 ? 0.295 2.351 10.943 1.00 95.50 104 ARG A C 1
ATOM 846 O O . ARG A 1 104 ? -0.206 2.881 9.952 1.00 95.50 104 ARG A O 1
ATOM 853 N N . CYS A 1 105 ? -0.385 1.658 11.847 1.00 94.56 105 CYS A N 1
ATOM 854 C CA . CYS A 1 105 ? -1.818 1.392 11.762 1.00 94.56 105 CYS A CA 1
ATOM 855 C C . CYS A 1 105 ? -2.596 2.198 12.809 1.00 94.56 105 CYS A C 1
ATOM 857 O O . CYS A 1 105 ? -2.052 2.539 13.862 1.00 94.56 105 CYS A O 1
ATOM 859 N N . ALA A 1 106 ? -3.860 2.492 12.516 1.00 94.19 106 ALA A N 1
ATOM 860 C CA . ALA A 1 106 ? -4.825 2.942 13.505 1.00 94.19 106 ALA A CA 1
ATOM 861 C C . ALA A 1 106 ? -5.374 1.718 14.249 1.00 94.19 106 ALA A C 1
ATOM 863 O O . ALA A 1 106 ? -5.813 0.749 13.625 1.00 94.19 106 ALA A O 1
ATOM 864 N N . ALA A 1 107 ? -5.312 1.749 15.578 1.00 94.31 107 ALA A N 1
ATOM 865 C CA . ALA A 1 107 ? -5.880 0.699 16.413 1.00 94.31 107 ALA A CA 1
ATOM 866 C C . ALA A 1 107 ? -7.412 0.782 16.412 1.00 94.31 107 ALA A C 1
ATOM 868 O O . ALA A 1 107 ? -7.997 1.848 16.194 1.00 94.31 107 ALA A O 1
ATOM 869 N N . HIS A 1 108 ? -8.069 -0.346 16.668 1.00 91.94 108 HIS A N 1
ATOM 870 C CA . HIS A 1 108 ? -9.499 -0.332 16.950 1.00 91.94 108 HIS A CA 1
ATOM 871 C C . HIS A 1 108 ? -9.761 0.251 18.353 1.00 91.94 108 HIS A C 1
ATOM 873 O O . HIS A 1 108 ? -9.035 -0.111 19.281 1.00 91.94 108 HIS A O 1
ATOM 879 N N . PRO A 1 109 ? -10.808 1.079 18.559 1.00 90.00 109 PRO A N 1
ATOM 880 C CA . PRO A 1 109 ? -11.093 1.726 19.852 1.00 90.00 109 PRO A CA 1
ATOM 881 C C . PRO A 1 109 ? -11.307 0.780 21.044 1.00 90.00 109 PRO A C 1
ATOM 883 O O . PRO A 1 109 ? -11.341 1.207 22.191 1.00 90.00 109 PRO A O 1
ATOM 886 N N . THR A 1 110 ? -11.540 -0.504 20.784 1.00 88.44 110 THR A N 1
ATOM 887 C CA . THR A 1 110 ? -11.742 -1.525 21.828 1.00 88.44 110 THR A CA 1
ATOM 888 C C . THR A 1 110 ? -10.424 -2.117 22.323 1.00 88.44 110 THR A C 1
ATOM 890 O O . THR A 1 110 ? -10.389 -2.731 23.386 1.00 88.44 110 THR A O 1
ATOM 893 N N . THR A 1 111 ? -9.353 -1.943 21.552 1.00 85.00 111 THR A N 1
ATOM 894 C CA . THR A 1 111 ? -8.058 -2.600 21.750 1.00 85.00 111 THR A CA 1
ATOM 895 C C . THR A 1 111 ? -6.951 -1.585 22.065 1.00 85.00 111 THR A C 1
ATOM 897 O O . THR A 1 111 ? -5.855 -1.995 22.446 1.00 85.00 111 THR A O 1
ATOM 900 N N . GLY A 1 112 ? -7.223 -0.277 21.931 1.00 57.31 112 GLY A N 1
ATOM 901 C CA . GLY A 1 112 ? -6.271 0.818 22.151 1.00 57.31 112 GLY A CA 1
ATOM 902 C C . GLY A 1 112 ? -6.922 2.108 22.624 1.00 57.31 112 GLY A C 1
ATOM 903 O O . GLY A 1 112 ? -8.042 2.407 22.157 1.00 57.31 112 GLY A O 1
#

Foldseek 3Di:
DDDDPVVVVVVVVVCVVVVCCPPPPVVVCPPDPPPDDDDPDDPVRVVVVVVVVQDDPPALDALDDDDPVCSVPVRVVCVVCVVVQQFNHFNDFPDDDPVDTDTDTHGRPVND

Sequence (112 aa):
MSFDSGYDERYDAYETAFDPMKTDRQARRKRKPRVKHQPKKSHEQIMENIADTQGLEGGFETTYVPGLFEEGWLLSSLRSFYDQALITDVLARVRGGKEANVYRCAAHPTTG

=== Feature glossary ===
Each block in this record encodes a different view of the same protein. In brief:

Predicted aligned error. PAE(i, j) answers: if I align the predicted and true structures on residue i, how far off (in Å) do I expect residue j to be? A block-diagonal PAE matrix with low values on the blocks and high values off-diagonal is the signature of a multi-domain protein with confidently predicted domains but uncertain inter-domain orientation.

Contact-map, Ramachandran, and PAE plots. Plot images: a contact map (which residues are close in 3D, as an N×N binary image), a Ramachandran scatter (backbone torsion angles, revealing secondary-structure composition at a glance), and — for AlphaFold structures — a PAE heatmap (pairwise prediction confidence).

Backbone torsions (φ/ψ). φ (phi) and ψ (psi) are the two rotatable backbone dihedrals per residue: φ is the C(i-1)–N–Cα–C torsion, ψ is the N–Cα–C–N(i+1) torsion, both in degrees on (−180°, 180°]. α-helical residues cluster near (−60°, −45°); β-strand residues near (−120°, +130°). A Ramachandran plot is simply a scatter of (φ, ψ) for every residue.

Foldseek 3Di. A 3Di character summarizes, for each residue, the relative orientation of the Cα frame of its nearest spatial neighbor. Because it encodes fold topology rather than chemistry, 3Di alignments detect remote structural similarity that sequence alignment misses.

Radius of gyration, Cα contacts, bounding box. Three whole-structure scalars: the radius of gyration (RMS distance of Cα from centroid, in Å), the count of Cα–Cα contacts (pairs closer than 8 Å and separated by more than four residues in sequence — i.e. tertiary, not local, contacts), and the bounding-box dimensions. Together they distinguish compact globular folds from extended fibres or disordered chains.

Sequence. Sequence gives the chain of amino acids in standard one-letter code (A=alanine, C=cysteine, …, Y=tyrosine), read N→C. It is the only feature that is directly encoded by the gene; all structural features are derived from the folded form of this sequence.

mmCIF coordinates. Atomic coordinates in PDBx/mmCIF format — the same representation the Protein Data Bank distributes. Each line of the _atom_site loop places one backbone atom in Cartesian space (units: ångströms, origin: arbitrary).

Secondary structure (3-state, P-SEA). Three-state secondary structure (P-SEA) collapses the eight DSSP classes into helix (a), strand (b), and coil (c). P-SEA assigns these from Cα geometry alone — distances and angles — without requiring backbone oxygens, so it works on any Cα trace.

InterPro / GO / CATH / organism. Functional annotations link the protein to curated databases. InterPro entries identify conserved domains and families by matching the sequence against member-database signatures (Pfam, PROSITE, CDD, …). Gene Ontology (GO) terms describe molecular function, biological process, and cellular component in a controlled vocabulary. CATH places the structure in a hierarchical fold classification (Class/Architecture/Topology/Homologous-superfamily). The organism is the source species.

B-factor. B-factor (Debye–Waller factor) reflects atomic displacement in the crystal lattice. It is an experimental observable (units Å²), not a prediction; low values mean the atom is pinned down, high values mean it moves or is heterogeneous across the crystal.

Rendered structure images. Structure images are PyMOL renders from six orthogonal camera directions. Cartoon representation draws helices as coils and strands as arrows; sticks shows the backbone as bonds; surface shows the solvent-excluded envelope. Rainbow coloring maps sequence position to hue (blue→red, N→C); chain coloring assigns a distinct color per polypeptide.

Solvent-accessible surface area. Solvent-accessible surface area (SASA) is the area in Å² traced out by the centre of a 1.4 Å probe sphere (a water molecule) rolled over the protein's van der Waals surface (Shrake–Rupley / Lee–Richards construction). Buried residues have near-zero SASA; fully exposed residues can exceed 200 Å². The total SASA scales roughly with the number of surface residues.

Secondary structure (8-state, DSSP). The SS8 string is DSSP's per-residue secondary-structure call. α-helix (H) means an i→i+4 H-bond ladder; β-strand (E) means the residue participates in a β-sheet; 3₁₀ (G) and π (I) are tighter and wider helices; T/S are turns/bends; '-' is loop.

pLDDT. For AlphaFold models, the B-factor field carries pLDDT — the model's own estimate of local accuracy on a 0–100 scale. Regions with pLDDT<50 should be treated as essentially unmodeled; they often correspond to intrinsically disordered segments.

Nearest PDB structures. Nearest PDB neighbors are the top structural matches found by Foldseek when searching this structure against the entire Protein Data Bank. Each hit reports a TM-score (0 to 1; >0.5 almost always implies the same fold) and an E-value. These are *structural* homologs — they may share no detectable sequence similarity.